Protein AF-A0A0B7HUD8-F1 (afdb_monomer)

Sequence (101 aa):
MHLNTKYNIRFNTFNNKVLAECLVSNGLGNVVYECIQRIVPIPKSSSQYTAETRNSVQTHLQSLKVESMMIAEPTLIIIDDVLTLGRTTMACAITQRNLPK

Radius of gyration: 15.93 Å; Cα contacts (8 Å, |Δi|>4): 130; chains: 1; bounding box: 35×23×53 Å

Foldseek 3Di:
DPPPPQPAEEEEDAPCVVVRVVCVVVSVHPDYDDQKYFQDDDDDQVVQDDPVSDDALVNLLVGMDGDDDDDPDDDYDYDDDPDPPCSNVVSVVVNVVPPDD

Organism: NCBI:txid28189

pLDDT: mean 73.0, std 14.44, range [31.03, 89.81]

Structure (mmCIF, N/CA/C/O backbone):
data_AF-A0A0B7HUD8-F1
#
_entry.id   AF-A0A0B7HUD8-F1
#
loop_
_atom_site.group_PDB
_atom_site.id
_atom_site.type_symbol
_atom_site.label_atom_id
_atom_site.label_alt_id
_atom_site.label_comp_id
_atom_site.label_asym_id
_atom_site.label_entity_id
_atom_site.label_seq_id
_atom_site.pdbx_PDB_ins_code
_atom_site.Cartn_x
_atom_site.Cartn_y
_atom_site.Cartn_z
_atom_site.occupancy
_atom_site.B_iso_or_equiv
_atom_site.auth_seq_id
_atom_site.auth_comp_id
_atom_site.auth_asym_id
_atom_site.auth_atom_id
_atom_site.pdbx_PDB_model_num
ATOM 1 N N . MET A 1 1 ? -12.336 1.546 38.010 1.00 31.03 1 MET A N 1
ATOM 2 C CA . MET A 1 1 ? -11.867 2.577 37.062 1.00 31.03 1 MET A CA 1
ATOM 3 C C . MET A 1 1 ? -10.817 1.939 36.152 1.00 31.03 1 MET A C 1
ATOM 5 O O . MET A 1 1 ? -9.634 2.042 36.421 1.00 31.03 1 MET A O 1
ATOM 9 N N . HIS A 1 2 ? -11.244 1.163 35.150 1.00 32.38 2 HIS A N 1
ATOM 10 C CA . HIS A 1 2 ? -10.340 0.608 34.134 1.00 32.38 2 HIS A CA 1
ATOM 11 C C . HIS A 1 2 ? -10.332 1.602 32.972 1.00 32.38 2 HIS A C 1
ATOM 13 O O . HIS A 1 2 ? -11.322 1.704 32.249 1.00 32.38 2 HIS A O 1
ATOM 19 N N . LEU A 1 3 ? -9.259 2.383 32.842 1.00 33.00 3 LEU A N 1
ATOM 20 C CA . LEU A 1 3 ? -9.032 3.247 31.685 1.00 33.00 3 LEU A CA 1
ATOM 21 C C . LEU A 1 3 ? -8.735 2.351 30.478 1.00 33.00 3 LEU A C 1
ATOM 23 O O . LEU A 1 3 ? -7.592 2.040 30.171 1.00 33.00 3 LEU A O 1
ATOM 27 N N . ASN A 1 4 ? -9.800 1.877 29.837 1.00 36.47 4 ASN A N 1
ATOM 28 C CA . ASN A 1 4 ? -9.749 1.123 28.594 1.00 36.47 4 ASN A CA 1
ATOM 29 C C . ASN A 1 4 ? -9.681 2.132 27.438 1.00 36.47 4 ASN A C 1
ATOM 31 O O . ASN A 1 4 ? -10.638 2.311 26.687 1.00 36.47 4 ASN A O 1
ATOM 35 N N . THR A 1 5 ? -8.565 2.852 27.314 1.00 39.81 5 THR A N 1
ATOM 36 C CA . THR A 1 5 ? -8.252 3.610 26.097 1.00 39.81 5 THR A CA 1
ATOM 37 C C . THR A 1 5 ? -7.842 2.618 25.011 1.00 39.81 5 THR A C 1
ATOM 39 O O . THR A 1 5 ? -6.680 2.501 24.635 1.00 39.81 5 THR A O 1
ATOM 42 N N . LYS A 1 6 ? -8.828 1.858 24.516 1.00 39.97 6 LYS A N 1
ATOM 43 C CA . LYS A 1 6 ? -8.722 1.136 23.250 1.00 39.97 6 LYS A CA 1
ATOM 44 C C . LYS A 1 6 ? -8.554 2.190 22.163 1.00 39.97 6 LYS A C 1
ATOM 46 O O . LYS A 1 6 ? -9.509 2.873 21.799 1.00 39.97 6 LYS A O 1
ATOM 51 N N . TYR A 1 7 ? -7.326 2.370 21.694 1.00 36.00 7 TYR A N 1
ATOM 52 C CA . TYR A 1 7 ? -7.060 3.170 20.511 1.00 36.00 7 TYR A CA 1
ATOM 53 C C . TYR A 1 7 ? -7.856 2.565 19.345 1.00 36.00 7 TYR A C 1
ATOM 55 O O . TYR A 1 7 ? -7.684 1.399 18.992 1.00 36.00 7 TYR A O 1
ATOM 63 N N . ASN A 1 8 ? -8.777 3.344 18.777 1.00 40.38 8 ASN A N 1
ATOM 64 C CA . ASN A 1 8 ? -9.595 2.918 17.648 1.00 40.38 8 ASN A CA 1
ATOM 65 C C . ASN A 1 8 ? -8.789 3.130 16.369 1.00 40.38 8 ASN A C 1
ATOM 67 O O . ASN A 1 8 ? -8.583 4.258 15.939 1.00 40.38 8 ASN A O 1
ATOM 71 N N . ILE A 1 9 ? -8.276 2.041 15.807 1.00 45.81 9 ILE A N 1
ATOM 72 C CA . ILE A 1 9 ? -7.243 2.075 14.773 1.00 45.81 9 ILE A CA 1
ATOM 73 C C . ILE A 1 9 ? -7.726 1.312 13.530 1.00 45.81 9 ILE A C 1
ATOM 75 O O . ILE A 1 9 ? -8.286 0.218 13.659 1.00 45.81 9 ILE A O 1
ATOM 79 N N . ARG A 1 10 ? -7.522 1.899 12.338 1.00 54.56 10 ARG A N 1
ATOM 80 C CA . ARG A 1 10 ? -7.881 1.335 11.018 1.00 54.56 10 ARG A CA 1
ATOM 81 C C . ARG A 1 10 ? -6.795 1.584 9.996 1.00 54.56 10 ARG A C 1
ATOM 83 O O . ARG A 1 10 ? -6.249 2.676 10.004 1.00 54.56 10 ARG A O 1
ATOM 90 N N . PHE A 1 11 ? -6.563 0.621 9.109 1.00 49.97 11 PHE A N 1
ATOM 91 C CA . PHE A 1 11 ? -5.423 0.582 8.197 1.00 49.97 11 PHE A CA 1
ATOM 92 C C . PHE A 1 11 ? -5.824 0.704 6.729 1.00 49.97 11 PHE A C 1
ATOM 94 O O . PHE A 1 11 ? -6.707 -0.0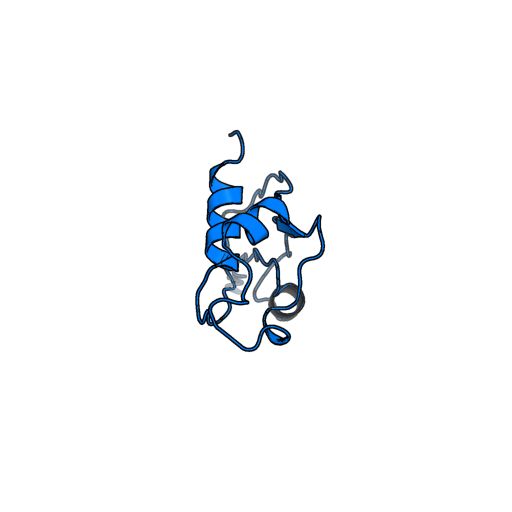17 6.280 1.00 49.97 11 PHE A O 1
ATOM 101 N N . ASN A 1 12 ? -5.138 1.572 5.982 1.00 49.25 12 ASN A N 1
ATOM 102 C CA . ASN A 1 12 ? -5.212 1.648 4.522 1.00 49.25 12 ASN A CA 1
ATOM 103 C C . ASN A 1 12 ? -4.013 0.900 3.942 1.00 49.25 12 ASN A C 1
ATOM 105 O O . ASN A 1 12 ? -2.890 1.391 4.053 1.00 49.25 12 ASN A O 1
ATOM 109 N N . THR A 1 13 ? -4.212 -0.286 3.362 1.00 51.53 13 THR A N 1
ATOM 110 C CA . THR A 1 13 ? -3.074 -1.028 2.817 1.00 51.53 13 THR A CA 1
ATOM 111 C C . THR A 1 13 ? -3.397 -1.744 1.521 1.00 51.53 13 THR A C 1
ATOM 113 O O . THR A 1 13 ? -4.186 -2.682 1.492 1.00 51.53 13 THR A O 1
ATOM 116 N N . PHE A 1 14 ? -2.679 -1.359 0.474 1.00 54.97 14 PHE A N 1
ATOM 117 C CA . PHE A 1 14 ? -2.632 -2.086 -0.785 1.00 54.97 14 PHE A CA 1
ATOM 118 C C . PHE A 1 14 ? -1.733 -3.341 -0.717 1.00 54.97 14 PHE A C 1
ATOM 120 O O . PHE A 1 14 ? -1.999 -4.327 -1.391 1.00 54.97 14 PHE A O 1
ATOM 127 N N . ASN A 1 15 ? -0.683 -3.322 0.119 1.00 60.56 15 ASN A N 1
ATOM 128 C CA . ASN A 1 15 ? 0.293 -4.420 0.250 1.00 60.56 15 ASN A CA 1
ATOM 129 C C . ASN A 1 15 ? 0.485 -4.942 1.689 1.00 60.56 15 ASN A C 1
ATOM 131 O O . ASN A 1 15 ? 1.179 -5.933 1.880 1.00 60.56 15 ASN A O 1
ATOM 135 N N . ASN A 1 16 ? -0.129 -4.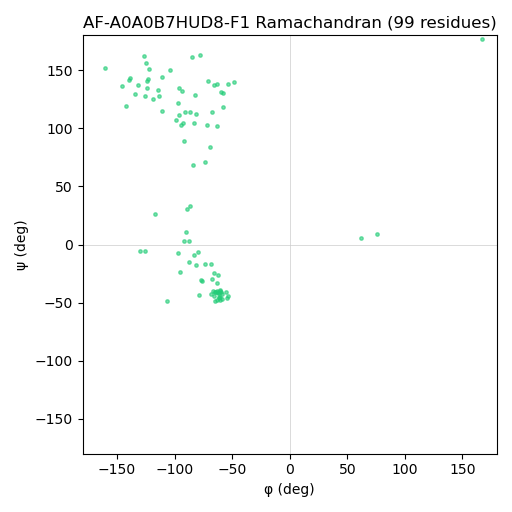314 2.696 1.00 73.31 16 ASN A N 1
ATOM 136 C CA . ASN A 1 16 ? 0.154 -4.570 4.119 1.00 73.31 16 ASN A CA 1
ATOM 137 C C . ASN A 1 16 ? -1.055 -5.126 4.890 1.00 73.31 16 ASN A C 1
ATOM 139 O O . ASN A 1 16 ? -1.146 -4.960 6.105 1.00 73.31 16 ASN A O 1
ATOM 143 N N . LYS A 1 17 ? -1.980 -5.808 4.199 1.00 78.00 17 LYS A N 1
ATOM 144 C CA . LYS A 1 17 ? -3.228 -6.308 4.799 1.00 78.00 17 LYS A CA 1
ATOM 145 C C . LYS A 1 17 ? -2.963 -7.262 5.961 1.00 78.00 17 LYS A C 1
ATOM 147 O O . LYS A 1 17 ? -3.551 -7.114 7.022 1.00 78.00 17 LYS A O 1
ATOM 152 N N . VAL A 1 18 ? -2.000 -8.165 5.792 1.00 84.31 18 VAL A N 1
ATOM 153 C CA . VAL A 1 18 ? -1.592 -9.118 6.835 1.00 84.31 18 VAL A CA 1
ATOM 154 C C . VAL A 1 18 ? -1.071 -8.397 8.083 1.00 84.31 18 VAL A C 1
ATOM 156 O O . 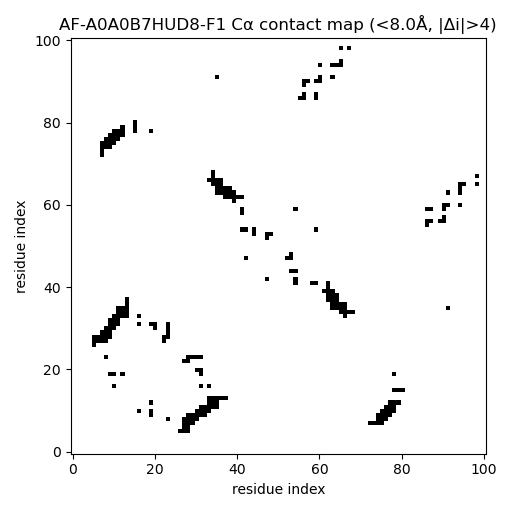VAL A 1 18 ? -1.388 -8.783 9.205 1.00 84.31 18 VAL A O 1
ATOM 159 N N . LEU A 1 19 ? -0.301 -7.317 7.907 1.00 84.25 19 LEU A N 1
ATOM 160 C CA . LEU A 1 19 ? 0.194 -6.518 9.030 1.00 84.25 19 LEU A CA 1
ATOM 161 C C . LEU A 1 19 ? -0.951 -5.768 9.722 1.00 84.25 19 LEU A C 1
ATOM 163 O O . LEU A 1 19 ? -1.025 -5.763 10.947 1.00 84.25 19 LEU A O 1
ATOM 167 N N . ALA A 1 20 ? -1.870 -5.191 8.949 1.00 83.31 20 ALA A N 1
ATOM 168 C CA . ALA A 1 20 ? -3.070 -4.543 9.465 1.00 83.31 20 ALA A CA 1
ATOM 169 C C . ALA A 1 20 ? -3.944 -5.500 10.293 1.00 83.31 20 ALA A C 1
ATOM 171 O O . ALA A 1 20 ? -4.359 -5.166 11.402 1.00 83.31 20 ALA A O 1
ATOM 172 N N . GLU A 1 21 ? -4.188 -6.705 9.778 1.00 86.62 21 GLU A N 1
ATOM 173 C CA . GLU A 1 21 ? -4.946 -7.754 10.466 1.00 86.62 21 GLU A CA 1
ATOM 174 C C . GLU A 1 21 ? -4.241 -8.203 11.752 1.00 86.62 21 GLU A C 1
ATOM 176 O O . GLU A 1 21 ? -4.894 -8.366 12.782 1.00 86.62 21 GLU A O 1
ATOM 181 N N . CYS A 1 22 ? -2.910 -8.321 11.726 1.00 88.12 22 CYS A N 1
ATOM 182 C CA . CYS A 1 22 ? -2.105 -8.621 12.910 1.00 88.12 22 CYS A CA 1
ATOM 183 C C . CYS A 1 22 ? -2.217 -7.522 13.979 1.00 88.12 22 CYS A C 1
ATOM 185 O O . CYS A 1 22 ? -2.363 -7.805 15.165 1.00 88.12 22 CYS A O 1
ATOM 187 N N . LEU A 1 23 ? -2.196 -6.248 13.589 1.00 86.00 23 LEU A N 1
ATOM 188 C CA . LEU A 1 23 ? -2.340 -5.154 14.548 1.00 86.00 23 LEU A CA 1
ATOM 189 C C . LEU A 1 23 ? -3.743 -5.128 15.171 1.00 86.00 23 LEU A C 1
ATOM 191 O O . LEU A 1 23 ? -3.863 -4.965 16.386 1.00 86.00 23 LEU A O 1
ATOM 195 N N . VAL A 1 24 ? -4.794 -5.374 14.381 1.00 86.50 24 VAL A N 1
ATOM 196 C CA . VAL A 1 24 ? -6.160 -5.533 14.912 1.00 86.50 24 VAL A CA 1
ATOM 197 C C . VAL A 1 24 ? -6.241 -6.722 15.875 1.00 86.50 24 VAL A C 1
ATOM 199 O O . VAL A 1 24 ? -6.784 -6.577 16.970 1.00 86.50 24 VAL A O 1
ATOM 202 N N . SER A 1 25 ? -5.657 -7.874 15.528 1.00 89.38 25 SER A N 1
ATOM 203 C CA . SER A 1 25 ? -5.688 -9.065 16.391 1.00 89.38 25 SER A CA 1
ATOM 204 C C . SER A 1 25 ? -4.920 -8.884 17.706 1.00 89.38 25 SER A C 1
ATOM 206 O O . SER A 1 25 ? -5.269 -9.508 18.706 1.00 89.38 25 SER A O 1
ATOM 208 N N . ASN A 1 26 ? -3.940 -7.977 17.740 1.00 89.81 26 ASN A N 1
ATOM 209 C CA . ASN A 1 26 ? -3.198 -7.594 18.944 1.00 89.81 26 ASN A CA 1
ATOM 210 C C . ASN A 1 26 ? -3.836 -6.422 19.716 1.00 89.81 26 ASN A C 1
ATOM 212 O O . ASN A 1 26 ? -3.222 -5.869 20.627 1.00 89.81 26 ASN A O 1
ATOM 216 N N . GLY A 1 27 ? -5.064 -6.017 19.373 1.00 86.69 27 GLY A N 1
ATOM 217 C CA . GLY A 1 27 ? -5.783 -4.945 20.070 1.00 86.69 27 GLY A CA 1
ATOM 218 C C . GLY A 1 27 ? -5.287 -3.534 19.743 1.00 86.69 27 GLY A C 1
ATOM 219 O O . GLY A 1 27 ? -5.741 -2.569 20.356 1.00 86.69 27 GLY A O 1
ATOM 220 N N . LEU A 1 28 ? -4.405 -3.402 18.750 1.00 83.69 28 LEU A N 1
ATOM 221 C CA . LEU A 1 28 ? -3.954 -2.132 18.185 1.00 83.69 28 LEU A CA 1
ATOM 222 C C . LEU A 1 28 ? -4.865 -1.704 17.027 1.00 83.69 28 LEU A C 1
ATOM 224 O O . LEU A 1 28 ? -4.396 -1.071 16.092 1.00 83.69 28 LEU A O 1
ATOM 228 N N . GLY A 1 29 ? -6.154 -2.064 17.073 1.00 81.00 29 GLY A N 1
ATOM 229 C CA . GLY A 1 29 ? -7.200 -1.585 16.174 1.00 81.00 29 GLY A CA 1
ATOM 230 C C . GLY A 1 29 ? -8.496 -2.355 16.211 1.00 81.00 29 GLY A C 1
ATOM 231 O O . GLY A 1 29 ? -8.641 -3.309 16.965 1.00 81.00 29 GLY A O 1
ATOM 232 N N . ASN A 1 30 ? -9.466 -1.862 15.439 1.00 81.44 30 ASN A N 1
ATOM 233 C CA . ASN A 1 30 ? -10.832 -2.383 15.475 1.00 81.44 30 ASN A CA 1
ATOM 234 C C . ASN A 1 30 ? -11.165 -3.210 14.232 1.00 81.44 30 ASN A C 1
ATOM 236 O O . ASN A 1 30 ? -11.683 -4.313 14.345 1.00 81.44 30 ASN A O 1
ATOM 240 N N . VAL A 1 31 ? -10.873 -2.683 13.042 1.00 80.44 31 VAL A N 1
ATOM 241 C CA . VAL A 1 31 ? -11.150 -3.370 11.774 1.00 80.44 31 VAL A CA 1
ATOM 242 C C . VAL A 1 31 ? -10.296 -2.785 10.655 1.00 80.44 31 VAL A C 1
ATOM 244 O O . VAL A 1 31 ? -9.891 -1.620 10.689 1.00 80.44 31 VAL A O 1
ATOM 247 N N . VAL A 1 32 ? -10.012 -3.627 9.667 1.00 81.25 32 VAL A N 1
ATOM 248 C CA . VAL A 1 32 ? -9.240 -3.293 8.472 1.00 81.25 32 VAL A CA 1
ATOM 249 C C . VAL A 1 32 ? -10.195 -2.951 7.334 1.00 81.25 32 VAL A C 1
ATOM 251 O O . VAL A 1 32 ? -11.153 -3.682 7.087 1.00 81.25 32 VAL A O 1
ATOM 254 N N . TYR A 1 33 ? -9.907 -1.865 6.622 1.00 78.62 33 TYR A N 1
ATOM 255 C CA . TYR A 1 33 ? -10.648 -1.457 5.438 1.00 78.62 33 TYR A CA 1
ATOM 256 C C . TYR A 1 33 ? -9.740 -1.445 4.216 1.00 78.62 33 TYR A C 1
ATOM 258 O O . TYR A 1 33 ? -8.705 -0.784 4.188 1.00 78.62 33 TYR A O 1
ATOM 266 N N . GLU A 1 34 ? -10.141 -2.171 3.179 1.00 77.44 34 GLU A N 1
ATOM 267 C CA . GLU A 1 34 ? -9.401 -2.230 1.925 1.00 77.44 34 GLU A CA 1
ATOM 268 C C . GLU A 1 34 ? -9.920 -1.147 0.972 1.00 77.44 34 GLU A C 1
ATOM 270 O O . GLU A 1 34 ? -10.855 -1.364 0.208 1.00 77.44 34 GLU A O 1
ATOM 275 N N . CYS A 1 35 ? -9.338 0.053 1.056 1.00 76.94 35 CYS A N 1
ATOM 276 C CA . CYS A 1 35 ? -9.799 1.215 0.286 1.00 76.94 35 CYS A CA 1
ATOM 277 C C . CYS A 1 35 ? -9.275 1.241 -1.159 1.00 76.94 35 CYS A C 1
ATOM 279 O O . CYS A 1 35 ? -9.775 2.001 -1.984 1.00 76.94 35 CYS A O 1
ATOM 281 N N . ILE A 1 36 ? -8.230 0.472 -1.470 1.00 80.00 36 ILE A N 1
ATOM 282 C CA . ILE A 1 36 ? -7.602 0.436 -2.793 1.00 80.00 36 ILE A CA 1
ATOM 283 C C . ILE A 1 36 ? -7.368 -1.017 -3.179 1.00 80.00 36 ILE A C 1
ATOM 285 O O . ILE A 1 36 ? -6.739 -1.759 -2.429 1.00 80.00 36 ILE A O 1
ATOM 289 N N . GLN A 1 37 ? -7.803 -1.388 -4.379 1.00 82.56 37 GLN A N 1
ATOM 290 C CA . GLN A 1 37 ? -7.638 -2.729 -4.929 1.00 82.56 37 GLN A CA 1
ATOM 291 C C . GLN A 1 37 ? -6.878 -2.704 -6.254 1.00 82.56 37 GLN A C 1
ATOM 293 O O . GLN A 1 37 ? -6.939 -1.738 -7.019 1.00 82.56 37 GLN A O 1
ATOM 298 N N . ARG A 1 38 ? -6.155 -3.794 -6.542 1.00 84.69 38 ARG A N 1
ATOM 299 C CA . ARG A 1 38 ? -5.498 -3.999 -7.837 1.00 84.69 38 ARG A CA 1
ATOM 300 C C . ARG A 1 38 ? -6.495 -4.644 -8.789 1.00 84.69 38 ARG A C 1
ATOM 302 O O . ARG A 1 38 ? -6.848 -5.801 -8.597 1.00 84.69 38 ARG A O 1
ATOM 309 N N . ILE A 1 39 ? -6.888 -3.924 -9.832 1.00 88.75 39 ILE A N 1
ATOM 310 C CA . ILE A 1 39 ? -7.812 -4.434 -10.857 1.00 88.75 39 ILE A CA 1
ATOM 311 C C . ILE A 1 39 ? -7.092 -5.003 -12.080 1.00 88.75 39 ILE A C 1
ATOM 313 O O . ILE A 1 39 ? -7.642 -5.850 -12.775 1.00 88.75 39 ILE A O 1
ATOM 317 N N . VAL A 1 40 ? -5.850 -4.574 -12.327 1.00 89.38 40 VAL A N 1
ATOM 318 C CA . VAL A 1 40 ? -5.016 -5.090 -13.420 1.00 89.38 40 VAL A CA 1
ATOM 319 C C . VAL A 1 40 ? -3.674 -5.563 -12.852 1.00 89.38 40 VAL A C 1
ATOM 321 O O . VAL A 1 40 ? -3.009 -4.808 -12.127 1.00 89.38 40 VAL A O 1
ATOM 324 N N . PRO A 1 41 ? -3.244 -6.806 -13.135 1.00 85.94 41 PRO A N 1
ATOM 325 C CA . PRO A 1 41 ? -1.931 -7.278 -12.725 1.00 85.94 41 PRO A CA 1
ATOM 326 C C . PRO A 1 41 ? -0.838 -6.493 -13.457 1.00 85.94 41 PRO A C 1
ATOM 328 O O . PRO A 1 41 ? -0.926 -6.250 -14.656 1.00 85.94 41 PRO A O 1
ATOM 331 N N . ILE A 1 42 ? 0.214 -6.115 -12.732 1.00 85.94 42 ILE A N 1
ATOM 332 C CA . ILE A 1 42 ? 1.420 -5.511 -13.311 1.00 85.94 42 ILE A CA 1
ATOM 333 C C . ILE A 1 42 ? 2.639 -6.333 -12.881 1.00 85.94 42 ILE A C 1
ATOM 335 O O . ILE A 1 42 ? 2.582 -6.991 -11.835 1.00 85.94 42 ILE A O 1
ATOM 339 N N . PRO A 1 43 ? 3.750 -6.290 -13.634 1.00 83.25 43 PRO A N 1
ATOM 340 C CA . PRO A 1 43 ? 4.973 -6.986 -13.256 1.00 83.25 43 PRO A CA 1
ATOM 341 C C . PRO A 1 43 ? 5.431 -6.609 -11.844 1.00 83.25 43 PRO A C 1
ATOM 343 O O . PRO A 1 43 ? 5.405 -5.435 -11.468 1.00 83.25 43 PRO A O 1
ATOM 346 N N . LYS A 1 44 ? 5.875 -7.596 -11.058 1.00 77.56 44 LYS A N 1
ATOM 347 C CA . LYS A 1 44 ? 6.407 -7.344 -9.714 1.00 77.56 44 LYS A CA 1
ATOM 348 C C . LYS A 1 44 ? 7.664 -6.484 -9.800 1.00 77.56 44 LYS A C 1
ATOM 350 O O . LYS A 1 44 ? 8.548 -6.748 -10.608 1.00 77.56 44 LYS A O 1
ATOM 355 N N . SER A 1 45 ? 7.786 -5.513 -8.899 1.00 73.62 45 SER A N 1
ATOM 356 C CA . SER A 1 45 ? 8.970 -4.649 -8.820 1.00 73.62 45 SER A CA 1
ATOM 357 C C . SER A 1 45 ? 10.257 -5.417 -8.504 1.00 73.62 45 SER A C 1
ATOM 359 O O . SER A 1 45 ? 11.329 -4.964 -8.889 1.00 73.62 45 SER A O 1
ATOM 361 N N . SER A 1 46 ? 10.161 -6.569 -7.830 1.00 73.31 46 SER A N 1
ATOM 362 C CA . SER A 1 46 ? 11.292 -7.467 -7.554 1.00 73.31 46 SER A CA 1
ATOM 363 C C . SER A 1 46 ? 11.763 -8.256 -8.778 1.00 73.31 46 SER A C 1
ATOM 365 O O . SER A 1 46 ? 12.871 -8.777 -8.773 1.00 73.31 46 SER A O 1
ATOM 367 N N . SER A 1 47 ? 10.939 -8.336 -9.824 1.00 75.62 47 SER A N 1
ATOM 368 C CA . SER A 1 47 ? 11.282 -8.960 -11.106 1.00 75.62 47 SER A CA 1
ATOM 369 C C . SER A 1 47 ? 11.852 -7.952 -12.113 1.00 75.62 47 SER A C 1
ATOM 371 O O . SER A 1 47 ? 12.099 -8.317 -13.257 1.00 75.62 47 SER A O 1
ATOM 373 N N . GLN A 1 48 ? 12.032 -6.689 -11.707 1.00 77.12 48 GLN A N 1
ATOM 374 C CA . GLN A 1 48 ? 12.591 -5.613 -12.523 1.00 77.12 48 GLN A CA 1
ATOM 375 C C . GLN A 1 48 ? 13.964 -5.230 -11.963 1.00 77.12 48 GLN A C 1
ATOM 377 O O . GLN A 1 48 ? 14.077 -4.758 -10.829 1.00 77.12 48 GLN A O 1
ATOM 382 N N . TYR A 1 49 ? 15.009 -5.474 -12.753 1.00 71.56 49 TYR A N 1
ATOM 383 C CA . TYR A 1 49 ? 16.401 -5.420 -12.298 1.00 71.56 49 TYR A CA 1
ATOM 384 C C . TYR A 1 49 ? 17.028 -4.024 -12.390 1.00 71.56 49 TYR A C 1
ATOM 386 O O . TYR A 1 49 ? 18.050 -3.777 -11.753 1.00 71.56 49 TYR A O 1
ATOM 394 N N . THR A 1 50 ? 16.416 -3.094 -13.129 1.00 77.88 50 THR A N 1
ATOM 395 C CA . THR A 1 50 ? 16.920 -1.720 -13.281 1.00 77.88 50 THR A CA 1
ATOM 396 C C . THR A 1 50 ? 15.852 -0.683 -12.924 1.00 77.88 50 THR A C 1
ATOM 398 O O . THR A 1 50 ? 14.659 -0.986 -12.854 1.00 77.88 50 THR A O 1
ATOM 401 N N . ALA A 1 51 ? 16.255 0.561 -12.658 1.00 72.62 51 ALA A N 1
ATOM 402 C CA . ALA A 1 51 ? 15.316 1.620 -12.279 1.00 72.62 51 ALA A CA 1
ATOM 403 C C . ALA A 1 51 ? 14.377 2.024 -13.434 1.00 72.62 51 ALA A C 1
ATOM 405 O O . ALA A 1 51 ? 13.235 2.430 -13.190 1.00 72.62 51 ALA A O 1
ATOM 406 N N . GLU A 1 52 ? 14.856 1.884 -14.670 1.00 77.25 52 GLU A N 1
ATOM 407 C CA . GLU A 1 52 ? 14.173 2.212 -15.925 1.00 77.25 52 GLU A CA 1
ATOM 408 C C . GLU A 1 52 ? 13.128 1.153 -16.289 1.00 77.25 52 GLU A C 1
ATOM 410 O O . GLU A 1 52 ? 12.093 1.475 -16.862 1.00 77.25 52 GLU A O 1
ATOM 415 N N . THR A 1 53 ? 13.375 -0.105 -15.913 1.00 77.81 53 THR A N 1
ATOM 416 C CA . THR A 1 53 ? 12.464 -1.234 -16.164 1.00 77.81 53 THR A CA 1
ATOM 417 C C . THR A 1 53 ? 11.351 -1.342 -15.117 1.00 77.81 53 THR A C 1
ATOM 419 O O . THR A 1 53 ? 10.376 -2.073 -15.294 1.00 77.81 53 THR A O 1
ATOM 422 N N . ARG A 1 54 ? 11.429 -0.565 -14.027 1.00 80.88 54 ARG A N 1
ATOM 423 C CA . ARG A 1 54 ? 10.351 -0.487 -13.033 1.00 80.88 54 ARG A CA 1
ATOM 424 C C . ARG A 1 54 ? 9.134 0.251 -13.571 1.00 80.88 54 ARG A C 1
ATOM 426 O O . ARG A 1 54 ? 9.251 1.318 -14.167 1.00 80.88 54 ARG A O 1
ATOM 433 N N . ASN A 1 55 ? 7.958 -0.262 -13.210 1.00 82.44 55 ASN A N 1
ATOM 434 C CA . ASN A 1 55 ? 6.673 0.357 -13.525 1.00 82.44 55 ASN A CA 1
ATOM 435 C C . ASN A 1 55 ? 6.654 1.856 -13.169 1.00 82.44 55 ASN A C 1
ATOM 437 O O . ASN A 1 55 ? 7.176 2.300 -12.135 1.00 82.44 55 ASN A O 1
ATOM 441 N N . SER A 1 56 ? 6.044 2.642 -14.052 1.00 85.81 56 SER A N 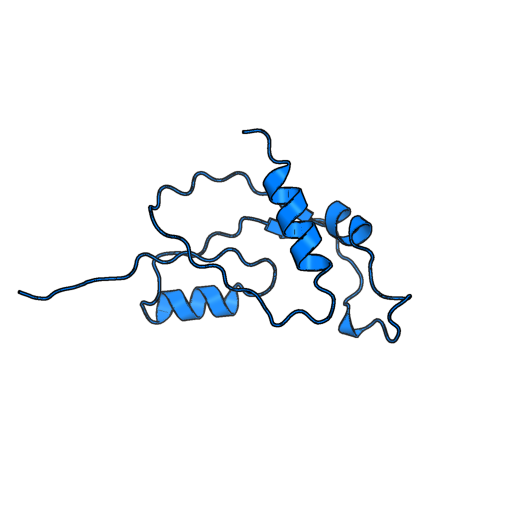1
ATOM 442 C CA . SER A 1 56 ? 5.847 4.076 -13.853 1.00 85.81 56 SER A CA 1
ATOM 443 C C . SER A 1 56 ? 4.681 4.342 -12.896 1.00 85.81 56 SER A C 1
ATOM 445 O O . SER A 1 56 ? 3.827 3.478 -12.690 1.00 85.81 56 SER A O 1
ATOM 447 N N . VAL A 1 57 ? 4.594 5.559 -12.349 1.00 83.31 57 VAL A N 1
ATOM 448 C CA . VAL A 1 57 ? 3.417 5.987 -11.564 1.00 83.31 57 VAL A CA 1
ATOM 449 C C . VAL A 1 57 ? 2.133 5.823 -12.382 1.00 83.31 57 VAL A C 1
ATOM 451 O O . VAL A 1 57 ? 1.147 5.315 -11.862 1.00 83.31 57 VAL A O 1
ATOM 454 N N . GLN A 1 58 ? 2.162 6.161 -13.675 1.00 84.94 58 GLN A N 1
ATOM 455 C CA . GLN A 1 58 ? 1.012 6.015 -14.567 1.00 84.94 58 GLN A CA 1
ATOM 456 C C . GLN A 1 58 ? 0.567 4.553 -14.706 1.00 84.94 58 GLN A C 1
ATOM 458 O O . GLN A 1 58 ? -0.624 4.258 -14.634 1.00 84.94 58 GLN A O 1
ATOM 463 N N . THR A 1 59 ? 1.524 3.629 -14.830 1.00 85.56 59 THR A N 1
ATOM 464 C CA . THR A 1 59 ? 1.256 2.184 -14.860 1.00 85.56 59 THR A CA 1
ATOM 465 C C . THR A 1 59 ? 0.569 1.725 -13.573 1.00 85.56 59 THR A C 1
ATOM 467 O O . THR A 1 59 ? -0.369 0.933 -13.614 1.00 85.56 59 THR A O 1
ATOM 470 N N . HIS A 1 60 ? 1.003 2.244 -12.419 1.00 85.44 60 HIS A N 1
ATOM 471 C CA . HIS A 1 60 ? 0.337 1.968 -11.150 1.00 85.44 60 HIS A CA 1
ATOM 472 C C . HIS A 1 60 ? -1.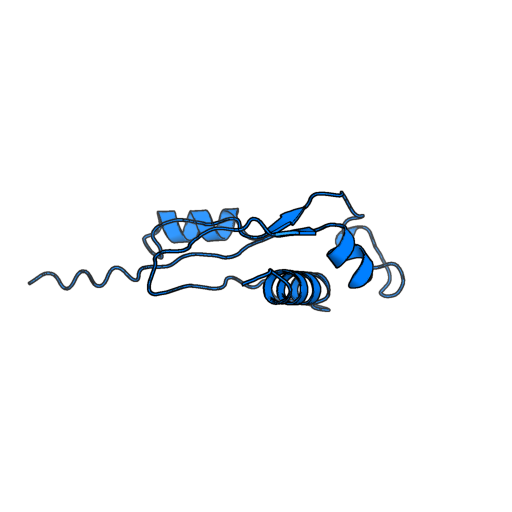082 2.549 -11.122 1.00 85.44 60 HIS A C 1
ATOM 474 O O . HIS A 1 60 ? -2.007 1.801 -10.824 1.00 85.44 60 HIS A O 1
ATOM 480 N N . LEU A 1 61 ? -1.282 3.816 -11.499 1.00 84.56 61 LEU A N 1
ATOM 481 C CA . LEU A 1 61 ? -2.603 4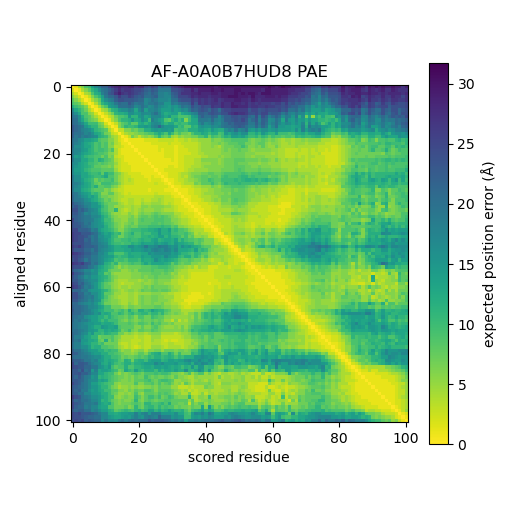.460 -11.525 1.00 84.56 61 LEU A CA 1
ATOM 482 C C . LEU A 1 61 ? -3.629 3.669 -12.344 1.00 84.56 61 LEU A C 1
ATOM 484 O O . LEU A 1 61 ? -4.736 3.436 -11.876 1.00 84.56 61 LEU A O 1
ATOM 488 N N . GLN A 1 62 ? -3.239 3.192 -13.527 1.00 87.94 62 GLN A N 1
ATOM 489 C CA . GLN A 1 62 ? -4.108 2.407 -14.413 1.00 87.94 62 GLN A CA 1
ATOM 490 C C . GLN A 1 62 ? -4.449 1.013 -13.865 1.00 87.94 62 GLN A C 1
ATOM 492 O O . GLN A 1 62 ? -5.379 0.369 -14.340 1.00 87.94 62 GLN A O 1
ATOM 497 N N . SER A 1 63 ? -3.691 0.535 -12.877 1.00 86.62 63 SER A N 1
ATOM 498 C CA . SER A 1 63 ? -3.859 -0.795 -12.290 1.00 86.62 63 SER A CA 1
ATOM 499 C C . SER A 1 63 ? -4.675 -0.815 -11.000 1.00 86.62 63 SER A C 1
ATOM 501 O O . SER A 1 63 ? -4.965 -1.898 -10.484 1.00 86.62 63 SER A O 1
ATOM 503 N N . LEU A 1 64 ? -5.009 0.360 -10.464 1.00 86.69 64 LEU A N 1
ATOM 504 C CA . LEU A 1 64 ? -5.648 0.529 -9.167 1.00 86.69 64 LEU A CA 1
ATOM 505 C C . LEU A 1 64 ? -7.082 1.020 -9.328 1.00 86.69 64 LEU A C 1
ATOM 507 O O . LEU A 1 64 ? -7.377 1.862 -10.173 1.00 86.69 64 LEU A O 1
ATOM 511 N N . LYS A 1 65 ? -7.955 0.538 -8.451 1.00 84.62 65 LYS A N 1
ATOM 512 C CA . LYS A 1 65 ? -9.301 1.063 -8.246 1.00 84.62 65 LYS A CA 1
ATOM 513 C C . LYS A 1 65 ? -9.449 1.450 -6.783 1.00 84.62 65 LYS A C 1
ATOM 515 O O . LYS A 1 65 ? -8.919 0.769 -5.907 1.00 84.62 65 LYS A O 1
ATOM 520 N N . VAL A 1 66 ? -10.156 2.544 -6.532 1.00 82.69 66 VAL A N 1
ATOM 521 C CA . VAL A 1 66 ? -10.570 2.912 -5.179 1.00 82.69 66 VAL A CA 1
ATOM 522 C C . VAL A 1 66 ? -11.962 2.357 -4.935 1.00 82.69 66 VAL A C 1
ATOM 524 O O . VAL A 1 66 ? -12.850 2.518 -5.773 1.00 82.69 66 VAL A O 1
ATOM 527 N N . GLU A 1 67 ? -12.138 1.712 -3.790 1.00 78.00 67 GLU A N 1
ATOM 528 C CA . GLU A 1 67 ? -13.452 1.313 -3.303 1.00 78.00 67 GLU A CA 1
ATOM 529 C C . GLU A 1 67 ? -14.001 2.434 -2.423 1.00 78.00 67 GLU A C 1
ATOM 531 O O . GLU A 1 67 ? -13.442 2.761 -1.372 1.00 78.00 67 GLU A O 1
ATOM 536 N N . SER A 1 68 ? -15.080 3.066 -2.883 1.00 68.88 68 SER A N 1
ATOM 537 C CA . SER A 1 68 ? -15.766 4.123 -2.146 1.00 68.88 68 SER A CA 1
ATOM 538 C C . SER A 1 68 ? -16.417 3.515 -0.907 1.00 68.88 68 SER A C 1
ATOM 540 O O . SER A 1 68 ? -17.349 2.720 -1.015 1.00 68.88 68 SER A O 1
ATOM 542 N N . MET A 1 69 ? -15.953 3.901 0.278 1.00 73.88 69 MET A N 1
ATOM 543 C CA . MET A 1 69 ? -16.547 3.455 1.534 1.00 73.88 69 MET A CA 1
ATOM 544 C C . MET A 1 69 ? -16.626 4.586 2.548 1.00 73.88 69 MET A C 1
ATOM 546 O O . MET A 1 69 ? -15.721 5.411 2.665 1.00 73.88 69 MET A O 1
ATOM 550 N N . MET A 1 70 ? -17.726 4.606 3.297 1.00 71.88 70 MET A N 1
ATOM 551 C CA . MET A 1 70 ? -17.894 5.503 4.430 1.00 71.88 70 MET A CA 1
ATOM 552 C C . MET A 1 70 ? -17.187 4.893 5.643 1.00 71.88 70 MET A C 1
ATOM 554 O O . MET A 1 70 ? -17.609 3.861 6.159 1.00 71.88 70 MET A O 1
ATOM 558 N N . ILE A 1 71 ? -16.107 5.536 6.082 1.00 73.69 71 ILE A N 1
ATOM 559 C CA . ILE A 1 71 ? -15.366 5.175 7.295 1.00 73.69 71 ILE A CA 1
ATOM 560 C C . ILE A 1 71 ? -15.927 6.045 8.422 1.00 73.69 71 ILE A C 1
ATOM 562 O O . ILE A 1 71 ? -15.655 7.242 8.483 1.00 73.69 71 ILE A O 1
ATOM 566 N N . ALA A 1 72 ? -16.769 5.462 9.272 1.00 72.69 72 ALA A N 1
ATOM 567 C CA . ALA A 1 72 ? -17.507 6.163 10.323 1.00 72.69 72 ALA A CA 1
ATOM 568 C C . ALA A 1 72 ? -16.707 6.285 11.634 1.00 72.69 72 ALA A C 1
ATOM 570 O O . ALA A 1 72 ? -17.272 6.221 12.726 1.00 72.69 72 ALA A O 1
ATOM 571 N N . GLU A 1 73 ? -15.379 6.417 11.549 1.00 71.69 73 GLU A N 1
ATOM 572 C CA . GLU A 1 73 ? -14.495 6.344 12.710 1.00 71.69 73 GLU A CA 1
ATOM 573 C C . GLU A 1 73 ? -13.606 7.568 12.887 1.00 71.69 73 GLU A C 1
ATOM 575 O O . GLU A 1 73 ? -13.054 8.087 11.920 1.00 71.69 73 GLU A O 1
ATOM 580 N N . PRO A 1 74 ? -13.409 8.010 14.142 1.00 71.06 74 PRO A N 1
ATOM 581 C CA . PRO A 1 74 ? -12.750 9.280 14.424 1.00 71.06 74 PRO A CA 1
ATOM 582 C C . PRO A 1 74 ? -11.218 9.219 14.330 1.00 71.06 74 PRO A C 1
ATOM 584 O O . PRO A 1 74 ? -10.556 10.237 14.511 1.00 71.06 74 PRO A O 1
ATOM 587 N N . THR A 1 75 ? -10.615 8.042 14.135 1.00 70.06 75 THR A N 1
ATOM 588 C CA . THR A 1 75 ? -9.155 7.860 14.186 1.00 70.06 75 THR A CA 1
ATOM 589 C C . THR A 1 75 ? -8.706 6.797 13.187 1.00 70.06 75 THR A C 1
ATOM 591 O O . THR A 1 75 ? -9.334 5.747 13.051 1.00 70.06 75 THR A O 1
ATOM 594 N N . LEU A 1 76 ? -7.613 7.085 12.476 1.00 72.75 76 LEU A N 1
ATOM 595 C CA . LEU A 1 76 ? -7.083 6.273 11.383 1.00 72.75 76 LEU A CA 1
ATOM 596 C C . LEU A 1 76 ? -5.578 6.059 11.587 1.00 72.75 76 LEU A C 1
ATOM 598 O O . LEU A 1 76 ? -4.873 7.000 11.945 1.00 72.75 76 LEU A O 1
ATOM 602 N N . ILE A 1 77 ? -5.085 4.839 11.358 1.00 70.94 77 ILE A N 1
ATOM 603 C CA . ILE A 1 77 ? -3.647 4.541 11.340 1.00 70.94 77 ILE A CA 1
ATOM 604 C C . ILE A 1 77 ? -3.221 4.149 9.940 1.00 70.94 77 ILE A C 1
ATOM 606 O O . ILE A 1 77 ? -3.747 3.244 9.307 1.00 70.94 77 ILE A O 1
ATOM 610 N N . ILE A 1 78 ? -2.191 4.816 9.459 1.00 71.50 78 ILE A N 1
ATOM 611 C CA . ILE A 1 78 ? -1.633 4.537 8.148 1.00 71.50 78 ILE A CA 1
ATOM 612 C C . ILE A 1 78 ? -0.436 3.612 8.359 1.00 71.50 78 ILE A C 1
ATOM 614 O O . ILE A 1 78 ? 0.483 3.959 9.095 1.00 71.50 78 ILE A O 1
ATOM 618 N N . ILE A 1 79 ? -0.462 2.431 7.739 1.00 70.56 79 ILE A N 1
ATOM 619 C CA . ILE A 1 79 ? 0.726 1.578 7.626 1.00 70.56 79 ILE A CA 1
ATOM 620 C C . ILE A 1 79 ? 1.340 1.876 6.271 1.00 70.56 79 ILE A C 1
ATOM 622 O O . ILE A 1 79 ? 0.771 1.503 5.243 1.00 70.56 79 ILE A O 1
ATOM 626 N N . ASP A 1 80 ? 2.509 2.498 6.281 1.00 64.69 80 ASP A N 1
ATOM 627 C CA . ASP A 1 80 ? 3.342 2.608 5.092 1.00 64.69 80 ASP A CA 1
ATOM 628 C C . ASP A 1 80 ? 4.508 1.619 5.178 1.00 64.69 80 ASP A C 1
ATOM 630 O O . ASP A 1 80 ? 4.957 1.256 6.268 1.00 64.69 80 ASP A O 1
ATOM 634 N N . ASP A 1 81 ? 4.961 1.155 4.022 1.00 66.19 81 ASP A N 1
ATOM 635 C CA . ASP A 1 81 ? 6.194 0.374 3.914 1.00 66.19 81 ASP A CA 1
ATOM 636 C C . ASP A 1 81 ? 7.390 1.339 3.807 1.00 66.19 81 ASP A C 1
ATOM 638 O O . ASP A 1 81 ? 7.223 2.510 3.464 1.00 66.19 81 ASP A O 1
ATOM 642 N N . VAL A 1 82 ? 8.617 0.884 4.066 1.00 64.69 82 VAL A N 1
ATOM 643 C CA . VAL A 1 82 ? 9.806 1.697 3.773 1.00 64.69 82 VAL A CA 1
ATOM 644 C C . VAL A 1 82 ? 9.990 1.739 2.257 1.00 64.69 82 VAL A C 1
ATOM 646 O O . VAL A 1 82 ? 10.439 0.790 1.613 1.00 64.69 82 VAL A O 1
ATOM 649 N N . LEU A 1 83 ? 9.613 2.868 1.663 1.00 63.84 83 LEU A N 1
ATOM 650 C CA . LEU A 1 83 ? 9.585 3.037 0.216 1.00 63.84 83 LEU A CA 1
ATOM 651 C C . LEU A 1 83 ? 10.971 3.388 -0.329 1.00 63.84 83 LEU A C 1
ATOM 653 O O . LEU A 1 83 ? 11.581 4.371 0.074 1.00 63.84 83 LEU A O 1
ATOM 657 N N . THR A 1 84 ? 11.433 2.648 -1.337 1.00 63.38 84 THR A N 1
ATOM 658 C CA . THR A 1 84 ? 12.678 2.980 -2.056 1.00 63.38 84 THR A CA 1
ATOM 659 C C . THR A 1 84 ? 12.479 4.100 -3.081 1.00 63.38 84 THR A C 1
ATOM 661 O O . THR A 1 84 ? 13.312 4.988 -3.189 1.00 63.38 84 THR A O 1
ATOM 664 N N . LEU A 1 85 ? 11.382 4.064 -3.852 1.00 71.81 85 LEU A N 1
ATOM 665 C CA . LEU A 1 85 ? 11.054 5.075 -4.880 1.00 71.81 85 LEU A CA 1
ATOM 666 C C . LEU A 1 85 ? 9.619 5.625 -4.781 1.00 71.81 85 LEU A C 1
ATOM 668 O O . LEU A 1 85 ? 9.239 6.482 -5.573 1.00 71.81 85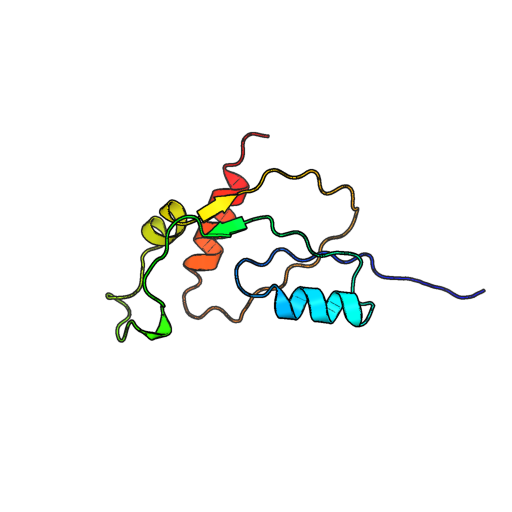 LEU A O 1
ATOM 672 N N . GLY A 1 86 ? 8.788 5.088 -3.883 1.00 73.56 86 GLY A N 1
ATOM 673 C CA . GLY A 1 86 ? 7.448 5.605 -3.565 1.00 73.56 86 GLY A CA 1
ATOM 674 C C . GLY A 1 86 ? 6.392 5.633 -4.681 1.00 73.56 86 GLY A C 1
ATOM 675 O O . GLY A 1 86 ? 5.295 6.133 -4.452 1.00 73.56 86 GLY A O 1
ATOM 676 N N . ARG A 1 87 ? 6.659 5.092 -5.880 1.00 80.94 87 ARG A N 1
ATOM 677 C CA . ARG A 1 87 ? 5.748 5.199 -7.044 1.00 80.94 87 ARG A CA 1
ATOM 678 C C . ARG A 1 87 ? 4.367 4.570 -6.815 1.00 80.94 87 ARG A C 1
ATOM 680 O O . ARG A 1 87 ? 3.369 5.149 -7.236 1.00 80.94 87 ARG A O 1
ATOM 687 N N . THR A 1 88 ? 4.300 3.425 -6.129 1.00 76.75 88 THR A N 1
ATOM 688 C CA . THR A 1 88 ? 3.027 2.788 -5.742 1.00 76.75 88 THR A CA 1
ATOM 689 C C . THR A 1 88 ? 2.239 3.678 -4.783 1.00 76.75 88 THR A C 1
ATOM 691 O O . THR A 1 88 ? 1.062 3.926 -5.013 1.00 76.75 88 THR A O 1
ATOM 694 N N . THR A 1 89 ? 2.893 4.205 -3.746 1.00 76.81 89 THR A N 1
ATOM 695 C CA . THR A 1 89 ? 2.261 5.063 -2.732 1.00 76.81 89 THR A CA 1
ATOM 696 C C . THR A 1 89 ? 1.776 6.379 -3.329 1.00 76.81 89 THR A C 1
ATOM 698 O O . THR A 1 89 ? 0.654 6.797 -3.051 1.00 76.81 89 THR A O 1
ATOM 701 N N . MET A 1 90 ? 2.558 6.987 -4.229 1.00 81.75 90 MET A N 1
ATOM 702 C CA . MET A 1 90 ? 2.140 8.180 -4.968 1.00 81.75 90 ME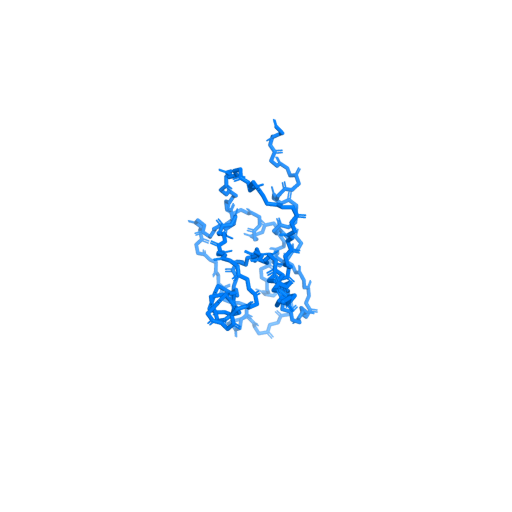T A CA 1
ATOM 703 C C . MET A 1 90 ? 0.888 7.910 -5.808 1.00 81.75 90 MET A C 1
ATOM 705 O O . MET A 1 90 ? -0.052 8.702 -5.777 1.00 81.75 90 MET A O 1
ATOM 709 N N . ALA A 1 91 ? 0.844 6.778 -6.522 1.00 79.00 91 ALA A N 1
ATOM 710 C CA . ALA A 1 91 ? -0.343 6.389 -7.277 1.00 79.00 91 ALA A CA 1
ATOM 711 C C . ALA A 1 91 ? -1.559 6.222 -6.353 1.00 79.00 91 ALA A C 1
ATOM 713 O O . ALA A 1 91 ? -2.593 6.826 -6.612 1.00 79.00 91 ALA A O 1
ATOM 714 N N . CYS A 1 92 ? -1.420 5.501 -5.236 1.00 77.56 92 CYS A N 1
ATOM 715 C CA . CYS A 1 92 ? -2.486 5.340 -4.243 1.00 77.56 92 CYS A CA 1
ATOM 716 C C . CYS A 1 92 ? -3.034 6.686 -3.732 1.00 77.56 92 CYS A C 1
ATOM 718 O O . CYS A 1 92 ? -4.251 6.874 -3.680 1.00 77.56 92 CYS A O 1
ATOM 720 N N . ALA A 1 93 ? -2.148 7.629 -3.392 1.00 79.62 93 ALA A N 1
ATOM 721 C CA . ALA A 1 93 ? -2.528 8.947 -2.888 1.00 79.62 93 ALA A CA 1
ATOM 722 C C . ALA A 1 93 ? -3.274 9.787 -3.940 1.00 79.62 93 ALA A C 1
ATOM 724 O O . ALA A 1 93 ? -4.301 10.395 -3.631 1.00 79.62 93 ALA A O 1
ATOM 725 N N . ILE A 1 94 ? -2.793 9.798 -5.191 1.00 82.12 94 ILE A N 1
ATOM 726 C CA . ILE A 1 94 ? -3.466 10.485 -6.304 1.00 82.12 94 ILE A CA 1
ATOM 727 C C . ILE A 1 94 ? -4.855 9.879 -6.539 1.00 82.12 94 ILE A C 1
ATOM 729 O O . ILE A 1 94 ? -5.827 10.626 -6.661 1.00 82.12 94 ILE A O 1
ATOM 733 N N . THR A 1 95 ? -4.971 8.547 -6.577 1.00 77.50 95 THR A N 1
ATOM 734 C CA . THR A 1 95 ? -6.259 7.892 -6.842 1.00 77.50 95 THR A CA 1
ATOM 735 C C . THR A 1 95 ? -7.279 8.206 -5.746 1.00 77.50 95 THR A C 1
ATOM 737 O O . THR A 1 95 ? -8.423 8.512 -6.065 1.00 77.50 95 THR A O 1
ATOM 740 N N . GLN A 1 96 ? -6.873 8.217 -4.470 1.00 72.38 96 GLN A N 1
ATOM 741 C CA . GLN A 1 96 ? -7.762 8.613 -3.370 1.00 72.38 96 GLN A CA 1
ATOM 742 C C . GLN A 1 96 ? -8.182 10.082 -3.444 1.00 72.38 96 GLN A C 1
ATOM 744 O O . GLN A 1 96 ? -9.347 10.396 -3.213 1.00 72.38 96 GLN A O 1
ATOM 749 N N . ARG A 1 97 ? -7.261 10.989 -3.793 1.00 76.81 97 ARG A N 1
ATOM 750 C CA . ARG A 1 97 ? -7.564 12.422 -3.927 1.00 76.81 97 ARG A CA 1
ATOM 751 C C . ARG A 1 97 ? -8.587 12.710 -5.029 1.00 76.81 97 ARG A C 1
ATOM 753 O O . ARG A 1 97 ? -9.346 13.667 -4.904 1.00 76.81 97 ARG A O 1
ATOM 760 N N . ASN A 1 98 ? -8.576 11.919 -6.098 1.00 78.56 98 ASN A N 1
ATOM 761 C CA . ASN A 1 98 ? -9.422 12.126 -7.273 1.00 78.56 98 ASN A CA 1
ATOM 762 C C . ASN A 1 98 ? -10.807 11.471 -7.161 1.00 78.56 98 ASN A C 1
ATOM 764 O O . ASN A 1 98 ? -11.577 11.533 -8.120 1.00 78.56 98 ASN A O 1
ATOM 768 N N . LEU A 1 99 ? -11.141 10.852 -6.024 1.00 64.19 99 LEU A N 1
ATOM 769 C CA . LEU A 1 99 ? -12.503 10.396 -5.775 1.00 64.19 99 LEU A CA 1
ATOM 770 C C . LEU A 1 99 ? -13.474 11.591 -5.807 1.00 64.19 99 LEU A C 1
ATOM 772 O O . LEU A 1 99 ? -13.208 12.601 -5.146 1.00 64.19 99 LEU A O 1
ATOM 776 N N . PRO A 1 100 ? -14.602 11.496 -6.536 1.00 59.12 100 PRO A N 1
ATOM 777 C CA . PRO A 1 100 ? -15.675 12.470 -6.397 1.00 59.12 100 PRO A CA 1
ATOM 778 C C . PRO A 1 100 ? -16.143 12.481 -4.935 1.00 59.12 100 PRO A C 1
ATOM 780 O O . PRO A 1 100 ? -16.333 11.419 -4.340 1.00 59.12 100 PRO A O 1
ATOM 783 N N . LYS A 1 101 ? -16.236 13.685 -4.362 1.00 54.91 101 LYS A N 1
ATOM 784 C CA . LYS A 1 101 ? -16.672 13.906 -2.978 1.00 54.91 101 LYS A CA 1
ATOM 785 C C . LYS A 1 101 ? -18.135 13.540 -2.783 1.00 54.91 101 LYS A C 1
ATOM 787 O O . LYS A 1 101 ? -18.925 13.825 -3.711 1.00 54.91 101 LYS A O 1
#

Mean predi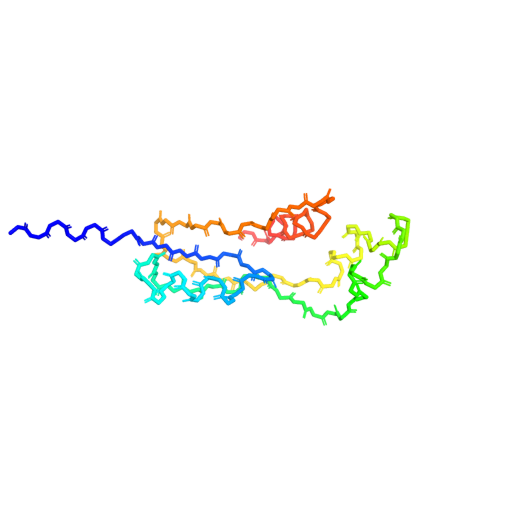cted aligned error: 9.77 Å

Secondary structure (DSSP, 8-state):
----------BB-SS-HHHHHHHHHTTS-S--B--EEE-S----GGG--STTTSPPHHHHHHHEEE-------S--B------SS-HHHHHHHHHHHTS--

Solvent-accessible surface area (backbone atoms only — not comparable to full-atom values): 6401 Å² total; per-residue (Å²): 137,80,86,77,81,69,58,61,26,30,33,56,36,83,86,43,51,72,58,41,52,51,34,30,76,71,59,60,18,74,56,75,49,73,46,48,46,77,80,44,93,70,84,58,67,90,79,32,94,46,84,85,67,37,82,48,43,66,58,42,43,77,18,50,43,71,53,90,72,88,77,95,61,100,47,76,41,80,63,79,76,94,64,90,78,46,42,64,58,52,22,54,54,52,57,62,70,68,51,86,129

Nearest PDB structures (foldseek):
  8w7d-assembly1_A  TM=5.839E-01  e=1.049E+00  Escherichia coli K-12
  1ecb-assembly1_A  TM=5.766E-01  e=1.811E+00  Escherichia coli
  1ecb-assembly2_D  TM=5.791E-01  e=2.223E+00  Escherichia coli
  3mw8-assembly1_A  TM=4.232E-01  e=8.140E+00  Shewanella amazonensis SB2B